Protein AF-A0A4Y2SEZ6-F1 (afdb_monomer)

Secondary structure (DSSP, 8-state):
----TTSSSHHHHHHHHHHHHTTS-HHHHHHHHHHHHHTGGG--HHHHHHHHHT-SSHHHHHHHHHHHHHHHHHS-S--PPPP--PPPB-TT-SSGGGSB-TTTS--PPPHHHHTS-HHHHHSSTTTT-PPP-

Organism: Araneus ventricosus (NCBI:txid182803)

Radius of gyration: 16.02 Å; Cα contacts (8 Å, |Δi|>4): 121; chains: 1; bounding box: 36×36×41 Å

Sequence (133 aa):
MTKSRYFTNGPKHVFQAIQTSRYLSDELLQDVDPVMQRNVFFAPSENVLLAMLIDERKHIRELGYRRILKARQIVPNKKTVRNFVPPKINFQASDYIEIINWNSCVVYSLPMLQDLSEDDLNYSSILTLRPSK

Mean predicted aligned error: 8.46 Å

Foldseek 3Di:
DQDDPPLQCLLVVLLVVLVVCVVDDPVVCVVVVVVSLVVSPSDAVLSLLSNQCPDPDPVSNVVSLVVLVVQLVVDPPDPDDDDDDRFQADSVDPDSNRRGDPVPHRDHNDPVCNPPDSVCSNDDNVVVPDPDD

Solvent-accessible surface area (backbone atoms only — not comparable to full-atom values): 8062 Å² total; per-residue (Å²): 130,82,82,68,81,69,66,42,46,31,24,52,52,55,38,51,50,43,62,57,50,69,77,51,54,75,75,55,41,68,60,47,50,61,53,49,48,74,60,40,78,49,46,40,59,65,31,43,38,52,27,23,57,71,40,90,50,64,74,46,22,53,51,25,47,55,52,49,57,52,18,48,71,73,52,73,90,66,95,63,86,78,80,87,69,74,52,62,65,39,78,82,42,92,46,55,86,46,30,49,46,74,90,80,43,82,62,70,51,50,75,94,52,66,87,54,52,74,64,53,72,72,50,76,47,79,80,62,69,61,76,79,130

Structure (mmCIF, N/CA/C/O backbone):
data_AF-A0A4Y2SEZ6-F1
#
_entry.id   AF-A0A4Y2SEZ6-F1
#
loop_
_atom_site.group_PDB
_atom_site.id
_atom_site.type_symbol
_atom_site.label_atom_id
_atom_site.label_alt_id
_atom_site.label_comp_id
_atom_site.label_asym_id
_atom_site.label_entity_id
_atom_site.label_seq_id
_atom_site.pdbx_PDB_ins_code
_atom_site.Cartn_x
_atom_site.Cartn_y
_atom_site.Cartn_z
_atom_site.occupancy
_atom_site.B_iso_or_equiv
_atom_site.auth_seq_id
_atom_site.auth_comp_id
_atom_site.auth_asym_id
_atom_site.auth_atom_id
_atom_site.pdbx_PDB_model_num
ATOM 1 N N . MET A 1 1 ? 23.825 -11.573 -1.332 1.00 35.88 1 MET A N 1
ATOM 2 C CA . MET A 1 1 ? 22.769 -11.170 -0.374 1.00 35.88 1 MET A CA 1
ATOM 3 C C . MET A 1 1 ? 21.531 -12.017 -0.616 1.00 35.88 1 MET A C 1
ATOM 5 O O . MET A 1 1 ? 20.895 -11.880 -1.654 1.00 35.88 1 MET A O 1
ATOM 9 N N . THR A 1 2 ? 21.218 -12.917 0.310 1.00 30.27 2 THR A N 1
ATOM 10 C CA . THR A 1 2 ? 19.961 -13.675 0.361 1.00 30.27 2 THR A CA 1
ATOM 11 C C . THR A 1 2 ? 18.789 -12.692 0.427 1.00 30.27 2 THR A C 1
ATOM 13 O O . THR A 1 2 ? 18.707 -11.879 1.347 1.00 30.27 2 THR A O 1
ATOM 16 N N . LYS A 1 3 ? 17.910 -12.705 -0.582 1.00 44.50 3 LYS A N 1
ATOM 17 C CA . LYS A 1 3 ? 16.777 -11.774 -0.667 1.00 44.50 3 LYS A CA 1
ATOM 18 C C . LYS A 1 3 ? 15.734 -12.163 0.378 1.00 44.50 3 LYS A C 1
ATOM 20 O O . LYS A 1 3 ? 15.001 -13.136 0.234 1.00 44.50 3 LYS A O 1
ATOM 25 N N . SER A 1 4 ? 15.734 -11.418 1.474 1.00 42.84 4 SER A N 1
ATOM 26 C CA . SER A 1 4 ? 14.767 -11.540 2.556 1.00 42.84 4 SER A CA 1
ATOM 27 C C . SER A 1 4 ? 13.356 -11.253 2.018 1.00 42.84 4 SER A C 1
ATOM 29 O O . SER A 1 4 ? 13.087 -10.169 1.501 1.00 42.84 4 SER A O 1
ATOM 31 N N . ARG A 1 5 ? 12.438 -12.218 2.173 1.00 48.94 5 ARG A N 1
ATOM 32 C CA . ARG A 1 5 ? 10.995 -12.084 1.878 1.00 48.94 5 ARG A CA 1
ATOM 33 C C . ARG A 1 5 ? 10.298 -11.008 2.731 1.00 48.94 5 ARG A C 1
ATOM 35 O O . ARG A 1 5 ? 9.111 -10.767 2.558 1.00 48.94 5 ARG A O 1
ATOM 42 N N . TYR A 1 6 ? 11.011 -10.385 3.669 1.00 49.38 6 TYR A N 1
ATOM 43 C CA . TYR A 1 6 ? 10.434 -9.516 4.689 1.00 49.38 6 TYR A CA 1
ATOM 44 C C . TYR A 1 6 ? 10.232 -8.062 4.224 1.00 49.38 6 TYR A C 1
ATOM 46 O O . TYR A 1 6 ? 9.444 -7.347 4.836 1.00 49.38 6 TYR A O 1
ATOM 54 N N . PHE A 1 7 ? 10.861 -7.619 3.127 1.00 59.88 7 PHE A N 1
ATOM 55 C CA . PHE A 1 7 ? 10.739 -6.225 2.658 1.00 59.88 7 PHE A CA 1
ATOM 56 C C . PHE A 1 7 ? 9.415 -5.907 1.941 1.00 59.88 7 PHE A C 1
ATOM 58 O O . PHE A 1 7 ? 9.010 -4.750 1.881 1.00 59.88 7 PHE A O 1
ATOM 65 N N . THR A 1 8 ? 8.709 -6.914 1.426 1.00 73.06 8 THR A N 1
ATOM 66 C CA . THR A 1 8 ? 7.484 -6.742 0.622 1.00 73.06 8 THR A CA 1
ATOM 67 C C . THR A 1 8 ? 6.193 -6.792 1.441 1.00 73.06 8 THR A C 1
ATOM 69 O O . THR A 1 8 ? 5.135 -6.425 0.939 1.00 73.06 8 THR A O 1
ATOM 72 N N . ASN A 1 9 ? 6.252 -7.211 2.708 1.00 84.81 9 ASN A N 1
ATOM 73 C CA . ASN A 1 9 ? 5.070 -7.305 3.574 1.00 84.81 9 ASN A CA 1
ATOM 74 C C . ASN A 1 9 ? 4.801 -6.035 4.391 1.00 84.81 9 ASN A C 1
ATOM 76 O O . ASN A 1 9 ? 3.721 -5.910 4.961 1.00 84.81 9 ASN A O 1
ATOM 80 N N . GLY A 1 10 ? 5.739 -5.081 4.424 1.00 87.25 10 GLY A N 1
ATOM 81 C CA . GLY A 1 10 ? 5.598 -3.827 5.176 1.00 87.25 10 GLY A CA 1
ATOM 82 C C . GLY A 1 10 ? 4.248 -3.125 4.955 1.00 87.25 10 GLY A C 1
ATOM 83 O O . GLY A 1 10 ? 3.526 -2.910 5.929 1.00 87.25 10 GLY A O 1
ATOM 84 N N . PRO A 1 11 ? 3.835 -2.861 3.700 1.00 89.81 11 PRO A N 1
ATOM 85 C CA . PRO A 1 11 ? 2.531 -2.269 3.400 1.00 89.81 11 PRO A CA 1
ATOM 86 C C . PRO A 1 11 ? 1.338 -3.076 3.920 1.00 89.81 11 PRO A C 1
ATOM 88 O O . PRO A 1 11 ? 0.371 -2.497 4.404 1.00 89.81 11 PRO A O 1
ATOM 91 N N . LYS A 1 12 ? 1.409 -4.411 3.870 1.00 91.12 12 LYS A N 1
ATOM 92 C CA . LYS A 1 12 ? 0.342 -5.292 4.367 1.00 91.12 12 LYS A CA 1
ATOM 93 C C . LYS A 1 12 ? 0.218 -5.218 5.891 1.00 91.12 12 LYS A C 1
ATOM 95 O O . LYS A 1 12 ? -0.894 -5.196 6.401 1.00 91.12 12 LYS A O 1
ATOM 100 N N . HIS A 1 13 ? 1.332 -5.114 6.616 1.00 90.19 13 HIS A N 1
ATOM 101 C CA . HIS A 1 13 ? 1.303 -4.926 8.071 1.00 90.19 13 HIS A CA 1
ATOM 102 C C . HIS A 1 13 ? 0.759 -3.550 8.466 1.00 90.19 13 HIS A C 1
ATOM 104 O O . HIS A 1 13 ? -0.033 -3.452 9.398 1.00 90.19 13 HIS A O 1
ATOM 110 N N . VAL A 1 14 ? 1.130 -2.491 7.736 1.00 90.25 14 VAL A N 1
ATOM 111 C CA . VAL A 1 14 ? 0.542 -1.154 7.939 1.00 90.25 14 VAL A CA 1
ATOM 112 C C . VAL A 1 14 ? -0.966 -1.200 7.697 1.00 90.25 14 VAL A C 1
ATOM 114 O O . VAL A 1 14 ? -1.730 -0.673 8.500 1.00 90.25 14 VAL A O 1
ATOM 117 N N . PHE A 1 15 ? -1.406 -1.877 6.635 1.00 93.00 15 PHE A N 1
ATOM 118 C CA . PHE A 1 15 ? -2.826 -2.071 6.357 1.00 93.00 15 PHE A CA 1
ATOM 119 C C . PHE A 1 15 ? -3.539 -2.809 7.489 1.00 93.00 15 PHE A C 1
ATOM 121 O O . PHE A 1 15 ? -4.587 -2.365 7.942 1.00 93.00 15 PHE A O 1
ATOM 128 N N . GLN A 1 16 ? -2.950 -3.891 7.995 1.00 93.19 16 GLN A N 1
ATOM 129 C CA . GLN A 1 16 ? -3.502 -4.644 9.116 1.00 93.19 16 GLN A CA 1
ATOM 130 C C . GLN A 1 16 ? -3.621 -3.786 10.384 1.00 93.19 16 GLN A C 1
ATOM 132 O O . GLN A 1 16 ? -4.626 -3.875 11.089 1.00 93.19 16 GLN A O 1
ATOM 137 N N . ALA A 1 17 ? -2.638 -2.925 10.661 1.00 92.50 17 ALA A N 1
ATOM 138 C CA . ALA A 1 17 ? -2.714 -1.973 11.767 1.00 92.50 17 ALA A CA 1
ATOM 139 C C . ALA A 1 17 ? -3.881 -0.987 11.581 1.00 92.50 17 ALA A C 1
ATOM 141 O O . ALA A 1 17 ? -4.665 -0.811 12.507 1.00 92.50 17 ALA A O 1
ATOM 142 N N . ILE A 1 18 ? -4.060 -0.438 10.371 1.00 92.81 18 ILE A N 1
ATOM 143 C CA . ILE A 1 18 ? -5.209 0.420 10.021 1.00 92.81 18 ILE A CA 1
ATOM 144 C C . ILE A 1 18 ? -6.534 -0.330 10.188 1.00 92.81 18 ILE A C 1
ATOM 146 O O . ILE A 1 18 ? -7.491 0.205 10.733 1.00 92.81 18 ILE A O 1
ATOM 150 N N . GLN A 1 19 ? -6.622 -1.580 9.735 1.00 94.56 19 GLN A N 1
ATOM 151 C CA . GLN A 1 19 ? -7.839 -2.376 9.897 1.00 94.56 19 GLN A CA 1
ATOM 152 C C . GLN A 1 19 ? -8.161 -2.641 11.367 1.00 94.56 19 GLN A C 1
ATOM 154 O O . GLN A 1 19 ? -9.328 -2.672 11.740 1.00 94.56 19 GLN A O 1
ATOM 159 N N . THR A 1 20 ? -7.134 -2.828 12.192 1.00 94.38 20 THR A N 1
ATOM 160 C CA . THR A 1 20 ? -7.296 -3.100 13.622 1.00 94.38 20 THR A CA 1
ATOM 161 C C . THR A 1 20 ? -7.669 -1.832 14.387 1.00 94.38 20 THR A C 1
ATOM 163 O O . THR A 1 20 ? -8.489 -1.898 15.300 1.00 94.38 20 THR A O 1
ATOM 166 N N . SER A 1 21 ? -7.137 -0.667 13.996 1.00 93.81 21 SER A N 1
ATOM 167 C CA . SER A 1 21 ? -7.487 0.606 14.634 1.00 93.81 21 SER A CA 1
ATOM 168 C C . SER A 1 21 ? -8.957 0.980 14.436 1.00 93.81 21 SER A C 1
ATOM 170 O O . SER A 1 21 ? -9.524 1.634 15.300 1.00 93.81 21 SER A O 1
ATOM 172 N N . ARG A 1 22 ? -9.628 0.488 13.384 1.00 93.62 22 ARG A N 1
ATOM 173 C CA . ARG A 1 22 ? -11.068 0.730 13.133 1.00 93.62 22 ARG A CA 1
ATOM 174 C C . ARG A 1 22 ? -12.012 0.251 14.233 1.00 93.62 22 ARG A C 1
ATOM 176 O O . ARG A 1 22 ? -13.167 0.657 14.236 1.00 93.62 22 ARG A O 1
ATOM 183 N N . TYR A 1 23 ? -11.557 -0.629 15.122 1.00 95.00 23 TYR A N 1
ATOM 184 C CA . TYR A 1 23 ? -12.347 -1.081 16.269 1.00 95.00 23 TYR A CA 1
ATOM 185 C C . TYR A 1 23 ? -12.210 -0.166 17.495 1.00 95.00 23 TYR A C 1
ATOM 187 O O . TYR A 1 23 ? -12.872 -0.400 18.504 1.00 95.00 23 TYR A O 1
ATOM 195 N N . LEU A 1 24 ? -11.334 0.840 17.437 1.00 94.94 24 LEU A N 1
ATOM 196 C CA . LEU A 1 24 ? -11.164 1.829 18.495 1.00 94.94 24 LEU A CA 1
ATOM 197 C C . LEU A 1 24 ? -12.283 2.877 18.444 1.00 94.94 24 LEU A C 1
ATOM 199 O O . LEU A 1 24 ? -12.908 3.088 17.407 1.00 94.94 24 LEU A O 1
ATOM 203 N N . SER A 1 25 ? -12.523 3.546 19.573 1.00 96.38 25 SER A N 1
ATOM 204 C CA . SER 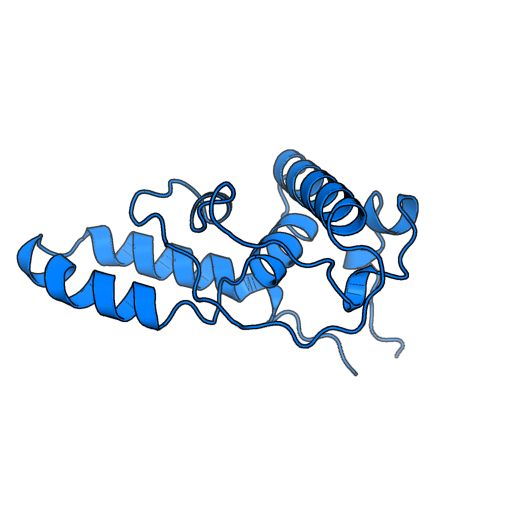A 1 25 ? -13.409 4.710 19.616 1.00 96.38 25 SER A CA 1
ATOM 205 C C . SER A 1 25 ? -12.799 5.893 18.859 1.00 96.38 25 SER A C 1
ATOM 207 O O . SER A 1 25 ? -11.577 6.006 18.748 1.00 96.38 25 SER A O 1
ATOM 209 N N . ASP A 1 26 ? -13.648 6.819 18.407 1.00 94.75 26 ASP A N 1
ATOM 210 C CA . ASP A 1 26 ? -13.206 8.042 17.724 1.00 94.75 26 ASP A CA 1
ATOM 211 C C . ASP A 1 26 ? -12.220 8.867 18.569 1.00 94.75 26 ASP A C 1
ATOM 213 O O . ASP A 1 26 ? -11.301 9.474 18.028 1.00 94.75 26 ASP A O 1
ATOM 217 N N . GLU A 1 27 ? -12.376 8.859 19.897 1.00 96.31 27 GLU A N 1
ATOM 218 C CA . GLU A 1 27 ? -11.454 9.510 20.836 1.00 96.31 27 GLU A CA 1
ATOM 219 C C . GLU A 1 27 ? -10.048 8.895 20.772 1.00 96.31 27 GLU A C 1
ATOM 221 O O . GLU A 1 27 ? -9.064 9.615 20.648 1.00 96.31 27 GLU A O 1
ATOM 226 N N . LEU A 1 28 ? -9.942 7.563 20.761 1.00 95.25 28 LEU A N 1
ATOM 227 C CA . LEU A 1 28 ? -8.651 6.876 20.664 1.00 95.25 28 LEU A CA 1
ATOM 228 C C . LEU A 1 28 ? -8.035 6.998 19.265 1.00 95.25 28 LEU A C 1
ATOM 230 O O . LEU A 1 28 ? -6.812 7.065 19.128 1.00 95.25 28 LEU A O 1
ATOM 234 N N . LEU A 1 29 ? -8.862 7.041 18.219 1.00 94.62 29 LEU A N 1
ATOM 235 C CA . LEU A 1 29 ? -8.394 7.250 16.848 1.00 94.62 29 LEU A CA 1
ATOM 236 C C . LEU A 1 29 ? -7.708 8.610 16.673 1.00 94.62 29 LEU A C 1
ATOM 238 O O . LEU A 1 29 ? -6.720 8.687 15.942 1.00 94.62 29 LEU A O 1
ATOM 242 N N . GLN A 1 30 ? -8.157 9.652 1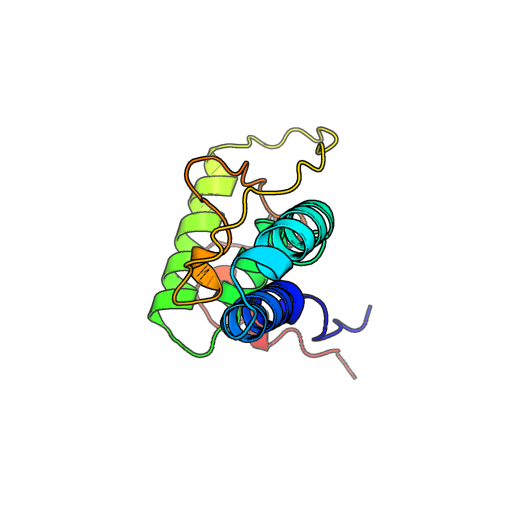7.384 1.00 93.81 30 GLN A N 1
ATOM 243 C CA . GLN A 1 30 ? -7.512 10.974 17.354 1.00 93.81 30 GLN A CA 1
ATOM 244 C C . GLN A 1 30 ? -6.050 10.939 17.816 1.00 93.81 30 GLN A C 1
ATOM 246 O O . GLN A 1 30 ? -5.248 11.729 17.318 1.00 93.81 30 GLN A O 1
ATOM 251 N N . ASP A 1 31 ? -5.685 9.999 18.690 1.00 92.88 31 ASP A N 1
ATOM 252 C CA . ASP A 1 31 ? -4.308 9.813 19.156 1.00 92.88 31 ASP A CA 1
ATOM 253 C C . ASP A 1 31 ? -3.525 8.817 18.288 1.00 92.88 31 ASP A C 1
ATOM 255 O O . ASP A 1 31 ? -2.347 9.025 17.974 1.00 92.88 31 ASP A O 1
ATOM 259 N N . VAL A 1 32 ? -4.170 7.725 17.873 1.00 92.56 32 VAL A N 1
ATOM 260 C CA . VAL A 1 32 ? -3.520 6.621 17.152 1.00 92.56 32 VAL A CA 1
ATOM 261 C C . VAL A 1 32 ? -3.207 6.985 15.701 1.00 92.56 32 VAL A C 1
ATOM 263 O O . VAL A 1 32 ? -2.105 6.688 15.223 1.00 92.56 32 VAL A O 1
ATOM 266 N N . ASP A 1 33 ? -4.124 7.653 14.999 1.00 92.62 33 ASP A N 1
ATOM 267 C CA . ASP A 1 33 ? -3.952 7.974 13.580 1.00 92.62 33 ASP A CA 1
ATOM 268 C C . ASP A 1 33 ? -2.732 8.883 13.335 1.00 92.62 33 ASP A C 1
ATOM 270 O O . ASP A 1 33 ? -1.903 8.549 12.479 1.00 92.62 33 ASP A O 1
ATOM 274 N N . PRO A 1 34 ? -2.503 9.976 14.095 1.00 92.88 34 PRO A N 1
ATOM 275 C CA . PRO A 1 34 ? -1.285 10.776 13.955 1.00 92.88 34 PRO A CA 1
ATOM 276 C C . PRO A 1 34 ? 0.000 9.982 14.214 1.00 92.88 34 PRO A C 1
ATOM 278 O O . PRO A 1 34 ? 1.000 10.168 13.508 1.00 92.88 34 PRO A O 1
ATOM 281 N N . VAL A 1 35 ? -0.012 9.071 15.193 1.00 91.00 35 VAL A N 1
ATOM 282 C CA . VAL A 1 35 ? 1.139 8.212 15.510 1.00 91.00 35 VAL A CA 1
ATOM 283 C C . VAL A 1 35 ? 1.426 7.257 14.353 1.00 91.00 35 VAL A C 1
ATOM 285 O O . VAL A 1 35 ? 2.574 7.141 13.915 1.00 91.00 35 VAL A O 1
ATOM 288 N N . MET A 1 36 ? 0.398 6.621 13.796 1.00 90.00 36 MET A N 1
ATOM 289 C CA . MET A 1 36 ? 0.533 5.764 12.617 1.00 90.00 36 MET A CA 1
ATOM 290 C C . MET A 1 36 ? 1.007 6.543 11.386 1.00 90.00 36 MET A C 1
ATOM 292 O O . MET A 1 36 ? 1.915 6.088 10.687 1.00 90.00 36 MET A O 1
ATOM 296 N N . GLN A 1 37 ? 0.460 7.739 11.150 1.00 90.00 37 GLN A N 1
ATOM 297 C CA . GLN A 1 37 ? 0.854 8.630 10.056 1.00 90.00 37 GLN A CA 1
ATOM 298 C C . GLN A 1 37 ? 2.337 9.017 10.133 1.00 90.00 37 GLN A C 1
ATOM 300 O O . GLN A 1 37 ? 3.013 9.088 9.102 1.00 90.00 37 GLN A O 1
ATOM 305 N N . ARG A 1 38 ? 2.867 9.240 11.339 1.00 87.06 38 ARG A N 1
ATOM 306 C CA . ARG A 1 38 ? 4.291 9.536 11.557 1.00 87.06 38 ARG A CA 1
ATOM 307 C C . ARG A 1 38 ? 5.184 8.302 11.395 1.00 87.06 38 ARG A C 1
ATOM 309 O O . ARG A 1 38 ? 6.329 8.437 10.971 1.00 87.06 38 ARG A O 1
ATOM 316 N N . ASN A 1 39 ? 4.655 7.114 11.684 1.00 83.75 39 ASN A N 1
ATOM 317 C CA . ASN A 1 39 ? 5.399 5.852 11.713 1.00 83.75 39 ASN A CA 1
ATOM 318 C C . ASN A 1 39 ? 5.275 5.005 10.433 1.00 83.75 39 ASN A C 1
ATOM 320 O O . ASN A 1 39 ? 5.717 3.855 10.404 1.00 83.75 39 ASN A O 1
ATOM 324 N N . VAL A 1 40 ? 4.746 5.556 9.337 1.00 80.06 40 VAL A N 1
ATOM 325 C CA . VAL A 1 40 ? 4.556 4.848 8.052 1.00 80.06 40 VAL A CA 1
ATOM 326 C C . VAL A 1 40 ? 5.838 4.640 7.239 1.00 80.06 40 VAL A C 1
ATOM 328 O O . VAL A 1 40 ? 5.855 4.610 6.010 1.00 80.06 40 VAL A O 1
ATOM 331 N N . PHE A 1 41 ? 6.949 4.422 7.930 1.00 76.00 41 PHE A N 1
ATOM 332 C CA . PHE A 1 41 ? 8.222 4.067 7.317 1.00 76.00 41 PHE A CA 1
ATOM 333 C C . PHE A 1 41 ? 8.164 2.733 6.554 1.00 76.00 41 PHE A C 1
ATOM 335 O O . PHE A 1 41 ? 8.959 2.486 5.652 1.00 76.00 41 PHE A O 1
ATOM 342 N N . PHE A 1 42 ? 7.197 1.875 6.882 1.00 72.75 42 PHE A N 1
ATOM 343 C CA . PHE A 1 42 ? 7.038 0.560 6.263 1.00 72.75 42 PHE A CA 1
ATOM 344 C C . PHE A 1 42 ? 6.242 0.565 4.953 1.00 72.75 42 PHE A C 1
ATOM 346 O O . PHE A 1 42 ? 6.312 -0.423 4.218 1.00 72.75 42 PHE A O 1
ATOM 353 N N . ALA A 1 43 ? 5.539 1.655 4.622 1.00 79.06 43 ALA A N 1
ATOM 354 C CA . ALA A 1 43 ? 4.754 1.764 3.389 1.00 79.06 43 ALA A CA 1
ATOM 355 C C . ALA A 1 43 ? 5.136 2.959 2.484 1.00 79.06 43 ALA A C 1
ATOM 357 O O . ALA A 1 43 ? 4.243 3.650 1.991 1.00 79.06 43 ALA A O 1
ATOM 358 N N . PRO A 1 44 ? 6.432 3.220 2.201 1.00 84.75 44 PRO A N 1
ATOM 359 C CA . PRO A 1 44 ? 6.793 4.114 1.108 1.00 84.75 44 PRO A CA 1
ATOM 360 C C . PRO A 1 44 ? 6.265 3.563 -0.218 1.00 84.75 44 PRO A C 1
ATOM 362 O O . PRO A 1 44 ? 6.093 2.351 -0.374 1.00 84.75 44 PRO A O 1
ATOM 365 N N . SER A 1 45 ? 6.075 4.448 -1.199 1.00 85.81 45 SER A N 1
ATOM 366 C CA . SER A 1 45 ? 5.621 4.080 -2.548 1.00 85.81 45 SER A CA 1
ATOM 367 C C . SER A 1 45 ? 6.437 2.939 -3.156 1.00 85.81 45 SER A C 1
ATOM 369 O O . SER A 1 45 ? 5.861 2.028 -3.740 1.00 85.81 45 SER A O 1
ATOM 371 N N . GLU A 1 46 ? 7.751 2.922 -2.932 1.00 84.69 46 GLU A N 1
ATOM 372 C CA . GLU A 1 46 ? 8.652 1.837 -3.334 1.00 84.69 46 GLU A CA 1
ATOM 373 C C . GLU A 1 46 ? 8.254 0.472 -2.744 1.00 84.69 46 GLU A C 1
ATOM 375 O O . GLU A 1 46 ? 8.063 -0.484 -3.495 1.00 84.69 46 GLU A O 1
ATOM 380 N N . ASN A 1 47 ? 8.027 0.376 -1.431 1.00 86.06 47 ASN A N 1
ATOM 381 C CA . ASN A 1 47 ? 7.632 -0.886 -0.796 1.00 86.06 47 ASN A CA 1
ATOM 382 C C . ASN A 1 47 ? 6.234 -1.330 -1.232 1.00 86.06 47 ASN A C 1
ATOM 384 O O . ASN A 1 47 ? 6.000 -2.524 -1.411 1.00 86.06 47 ASN A O 1
ATOM 388 N N . VAL A 1 48 ? 5.308 -0.383 -1.424 1.00 89.50 48 VAL A N 1
ATOM 389 C CA . VAL A 1 48 ? 3.960 -0.683 -1.927 1.00 89.50 48 VAL A CA 1
ATOM 390 C C . VAL A 1 48 ? 4.034 -1.248 -3.349 1.00 89.50 48 VAL A C 1
ATOM 392 O O . VAL A 1 48 ? 3.386 -2.253 -3.630 1.00 89.50 48 VAL A O 1
ATOM 395 N N . LEU A 1 49 ? 4.867 -0.682 -4.228 1.00 89.19 49 LEU A N 1
ATOM 396 C CA . LEU A 1 49 ? 5.077 -1.206 -5.584 1.00 89.19 49 LEU A CA 1
ATOM 397 C C . LEU A 1 49 ? 5.729 -2.592 -5.582 1.00 89.19 49 LEU A C 1
ATOM 399 O O . LEU A 1 49 ? 5.308 -3.464 -6.341 1.00 89.19 49 LEU A O 1
ATOM 403 N N . LEU A 1 50 ? 6.713 -2.825 -4.711 1.00 87.31 50 LEU A N 1
ATOM 404 C CA . LEU A 1 50 ? 7.325 -4.146 -4.554 1.00 87.31 50 LEU A CA 1
ATOM 405 C C . LEU A 1 50 ? 6.309 -5.186 -4.065 1.00 87.31 50 LEU A C 1
ATOM 407 O O . LEU A 1 50 ? 6.292 -6.304 -4.576 1.00 87.31 50 LEU A O 1
ATOM 411 N N . ALA A 1 51 ? 5.441 -4.817 -3.120 1.00 89.31 51 ALA A N 1
ATOM 412 C CA . ALA A 1 51 ? 4.355 -5.672 -2.648 1.00 89.31 51 ALA A CA 1
ATOM 4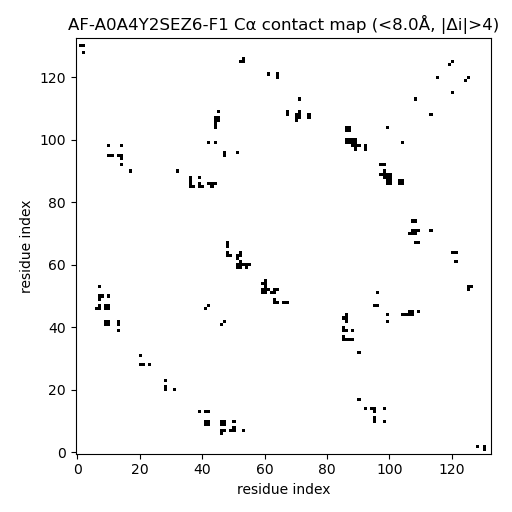13 C C . ALA A 1 51 ? 3.365 -6.010 -3.775 1.00 89.31 51 ALA A C 1
ATOM 415 O O . ALA A 1 51 ? 2.986 -7.170 -3.920 1.00 89.31 51 ALA A O 1
ATOM 416 N N . MET A 1 52 ? 3.011 -5.020 -4.604 1.00 90.88 52 MET A N 1
ATOM 417 C CA . MET A 1 52 ? 2.123 -5.205 -5.758 1.00 90.88 52 MET A CA 1
ATOM 418 C C . MET A 1 52 ? 2.701 -6.174 -6.784 1.00 90.88 52 MET A C 1
ATOM 420 O O . MET A 1 52 ? 1.967 -7.005 -7.305 1.00 90.88 52 MET A O 1
ATOM 424 N N . LEU A 1 53 ? 4.003 -6.093 -7.070 1.00 87.50 53 LEU A N 1
ATOM 425 C CA . LEU A 1 53 ? 4.664 -6.947 -8.061 1.00 87.50 53 LEU A CA 1
ATOM 426 C C . LEU A 1 53 ? 4.651 -8.435 -7.691 1.00 87.50 53 LEU A C 1
ATOM 428 O O . LEU A 1 53 ? 4.601 -9.285 -8.579 1.00 87.50 53 LEU A O 1
ATOM 432 N N . ILE A 1 54 ? 4.692 -8.748 -6.395 1.00 86.38 54 ILE A N 1
ATOM 433 C CA . ILE A 1 54 ? 4.651 -10.126 -5.893 1.00 86.38 54 ILE A CA 1
ATOM 434 C C . ILE A 1 54 ? 3.261 -10.544 -5.396 1.00 86.38 54 ILE A C 1
ATOM 436 O O . ILE A 1 54 ? 3.128 -11.605 -4.788 1.00 86.38 54 ILE A O 1
ATOM 440 N N . ASP A 1 55 ? 2.237 -9.711 -5.601 1.00 89.38 55 ASP A N 1
ATOM 441 C CA . ASP A 1 55 ? 0.876 -10.024 -5.173 1.00 89.38 55 ASP A CA 1
ATOM 442 C C . ASP A 1 55 ? 0.339 -11.233 -5.944 1.00 89.38 55 ASP A C 1
ATOM 444 O O . ASP A 1 55 ? 0.614 -11.404 -7.131 1.00 89.38 55 ASP A O 1
ATOM 448 N N . GLU A 1 56 ? -0.456 -12.077 -5.296 1.00 89.00 56 GLU A N 1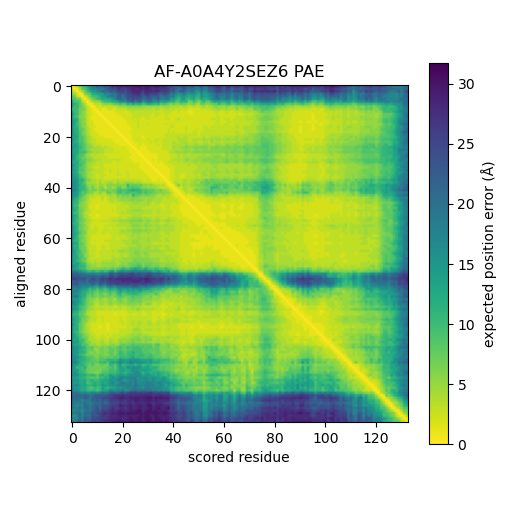
ATOM 449 C CA . GLU A 1 56 ? -1.059 -13.253 -5.932 1.00 89.00 56 GLU A CA 1
ATOM 450 C C . GLU A 1 56 ? -2.122 -12.854 -6.967 1.00 89.00 56 GLU A C 1
ATOM 452 O O . GLU A 1 56 ? -2.337 -13.550 -7.969 1.00 89.00 56 GLU A O 1
ATOM 457 N N . ARG A 1 57 ? -2.734 -11.678 -6.800 1.00 91.44 57 ARG A N 1
ATOM 458 C CA . ARG A 1 57 ? -3.790 -11.158 -7.665 1.00 91.44 57 ARG A CA 1
ATOM 459 C C . ARG A 1 57 ? -3.191 -10.508 -8.913 1.00 91.44 57 ARG A C 1
ATOM 461 O O . ARG A 1 57 ? -2.516 -9.482 -8.851 1.00 91.44 57 ARG A O 1
ATOM 468 N N . LYS A 1 58 ? -3.494 -11.084 -10.083 1.00 88.88 58 LYS A N 1
ATOM 469 C CA . LYS A 1 58 ? -2.957 -10.648 -11.389 1.00 88.88 58 LYS A CA 1
ATOM 470 C C . LYS A 1 58 ? -3.181 -9.158 -11.671 1.00 88.88 58 LYS A C 1
ATOM 472 O O . LYS A 1 58 ? -2.244 -8.470 -12.057 1.00 88.88 58 LYS A O 1
ATOM 477 N N . HIS A 1 59 ? -4.391 -8.655 -11.427 1.00 91.50 59 HIS A N 1
ATOM 478 C CA . HIS A 1 59 ? -4.734 -7.255 -11.697 1.00 91.50 59 HIS A CA 1
ATOM 479 C C . HIS A 1 59 ? -3.912 -6.261 -10.852 1.00 91.50 59 HIS A C 1
ATOM 481 O O . HIS A 1 59 ? -3.612 -5.162 -11.313 1.00 91.50 59 HIS A O 1
ATOM 487 N N . ILE A 1 60 ? -3.489 -6.648 -9.642 1.00 91.62 60 ILE A N 1
ATOM 488 C CA . ILE A 1 60 ? -2.626 -5.818 -8.790 1.00 91.62 60 ILE A CA 1
ATOM 489 C C . ILE A 1 60 ? -1.182 -5.835 -9.271 1.00 91.62 60 ILE A C 1
ATOM 491 O O . ILE A 1 60 ? -0.554 -4.776 -9.308 1.00 91.62 60 ILE A O 1
ATOM 495 N N . ARG A 1 61 ? -0.675 -6.992 -9.710 1.00 90.81 61 ARG A N 1
ATOM 496 C CA . ARG A 1 61 ? 0.650 -7.064 -10.343 1.00 90.81 61 ARG A CA 1
ATOM 497 C C . ARG A 1 61 ? 0.731 -6.162 -11.570 1.00 90.81 61 ARG A C 1
ATOM 499 O O . ARG A 1 61 ? 1.663 -5.371 -11.684 1.00 90.81 61 ARG A O 1
ATOM 506 N N . GLU A 1 62 ? -0.276 -6.221 -12.441 1.00 90.44 62 GLU A N 1
ATOM 507 C CA . GLU A 1 62 ? -0.365 -5.358 -13.626 1.00 90.44 62 GLU A CA 1
ATOM 508 C C . GLU A 1 62 ? -0.419 -3.869 -13.255 1.00 90.44 62 GLU A C 1
ATOM 510 O O . GLU A 1 62 ? 0.238 -3.041 -13.891 1.00 90.44 62 GLU A O 1
ATOM 515 N N . LEU A 1 63 ? -1.164 -3.511 -12.204 1.00 91.31 63 LEU A N 1
ATOM 516 C CA . LEU A 1 63 ? -1.217 -2.139 -11.699 1.00 91.31 63 LEU A CA 1
ATOM 517 C C . LEU A 1 63 ? 0.147 -1.669 -11.167 1.00 91.31 63 LEU A C 1
ATOM 519 O O . LEU A 1 63 ? 0.575 -0.555 -11.483 1.00 91.31 63 LEU A O 1
ATOM 523 N N . GLY A 1 64 ? 0.836 -2.508 -10.390 1.00 89.88 64 GLY A N 1
ATOM 524 C CA . GLY A 1 64 ? 2.184 -2.238 -9.883 1.00 89.88 64 GLY A CA 1
ATOM 525 C C . GLY A 1 64 ? 3.185 -2.025 -11.017 1.00 89.88 64 GLY A C 1
ATOM 526 O O . GLY A 1 64 ? 3.900 -1.021 -11.031 1.00 89.88 64 GLY A O 1
ATOM 527 N N . TYR A 1 65 ? 3.158 -2.904 -12.019 1.00 87.69 65 TYR A N 1
ATOM 528 C CA . TYR A 1 65 ? 3.981 -2.805 -13.224 1.00 87.69 65 TYR A CA 1
ATOM 529 C C . TYR A 1 65 ? 3.783 -1.474 -13.963 1.00 87.69 65 TYR A C 1
ATOM 531 O O . TYR A 1 65 ? 4.742 -0.731 -14.180 1.00 87.69 65 TYR A O 1
ATOM 539 N N . ARG A 1 66 ? 2.531 -1.105 -14.268 1.00 89.06 66 ARG A N 1
ATOM 540 C CA . ARG A 1 66 ? 2.211 0.161 -14.957 1.00 89.06 66 ARG A CA 1
ATOM 541 C C . ARG A 1 66 ? 2.714 1.384 -14.188 1.00 89.06 66 ARG A C 1
ATOM 543 O O . ARG A 1 66 ? 3.218 2.334 -14.788 1.00 89.06 66 ARG A O 1
ATOM 550 N N . ARG A 1 67 ? 2.596 1.375 -12.856 1.00 89.00 67 ARG A N 1
ATOM 551 C CA . ARG A 1 67 ? 3.082 2.470 -12.000 1.00 89.00 67 ARG A CA 1
ATOM 552 C C . ARG A 1 67 ? 4.605 2.585 -12.011 1.00 89.00 67 ARG A C 1
ATOM 554 O O . ARG A 1 67 ? 5.112 3.703 -12.041 1.00 89.00 67 ARG A O 1
ATOM 561 N N . ILE A 1 68 ? 5.325 1.464 -12.042 1.00 86.56 68 ILE A N 1
ATOM 562 C CA . ILE A 1 68 ? 6.791 1.452 -12.149 1.00 86.56 68 ILE A CA 1
ATOM 563 C C . ILE A 1 68 ? 7.245 2.028 -13.488 1.00 86.56 68 ILE A C 1
ATOM 565 O O . ILE A 1 68 ? 8.122 2.892 -13.500 1.00 86.56 68 ILE A O 1
ATOM 569 N N . LEU A 1 69 ? 6.624 1.620 -14.600 1.00 85.75 69 LEU A N 1
ATOM 570 C CA . LEU A 1 69 ? 6.936 2.182 -15.918 1.00 85.75 69 LEU A CA 1
ATOM 571 C C . LEU A 1 69 ? 6.731 3.700 -15.943 1.00 85.75 69 LEU A C 1
ATOM 573 O O . LEU A 1 69 ? 7.611 4.441 -16.381 1.00 85.75 69 LEU A O 1
ATOM 577 N N . LYS A 1 70 ? 5.617 4.182 -15.382 1.00 86.12 70 LYS A N 1
ATOM 578 C CA . LYS A 1 70 ? 5.355 5.622 -15.258 1.00 86.12 70 LYS A CA 1
ATOM 579 C C . LYS A 1 70 ? 6.415 6.330 -14.401 1.00 86.12 70 LYS A C 1
ATOM 581 O O . LYS A 1 70 ? 6.872 7.409 -14.763 1.00 86.12 70 LYS A O 1
ATOM 586 N N . ALA A 1 71 ? 6.842 5.728 -13.290 1.00 81.56 71 ALA A N 1
ATOM 587 C CA . ALA A 1 71 ? 7.868 6.301 -12.416 1.00 81.56 71 ALA A CA 1
ATOM 588 C C . ALA A 1 71 ? 9.246 6.401 -13.095 1.00 81.56 71 ALA A C 1
ATOM 590 O O . ALA A 1 71 ? 9.958 7.387 -12.892 1.00 81.56 71 ALA A O 1
ATOM 591 N N . ARG A 1 72 ? 9.605 5.421 -13.940 1.00 81.62 72 ARG A N 1
ATOM 592 C CA . ARG A 1 72 ? 10.832 5.458 -14.757 1.00 81.62 72 ARG A CA 1
ATOM 593 C C . ARG A 1 72 ? 10.834 6.620 -15.755 1.00 81.62 72 ARG A C 1
ATOM 595 O O . ARG A 1 72 ? 11.882 7.210 -15.981 1.00 81.62 72 ARG A O 1
ATOM 602 N N . GLN A 1 73 ? 9.676 6.966 -16.319 1.00 80.69 73 GLN A N 1
ATOM 603 C CA . GLN A 1 73 ? 9.543 8.076 -17.273 1.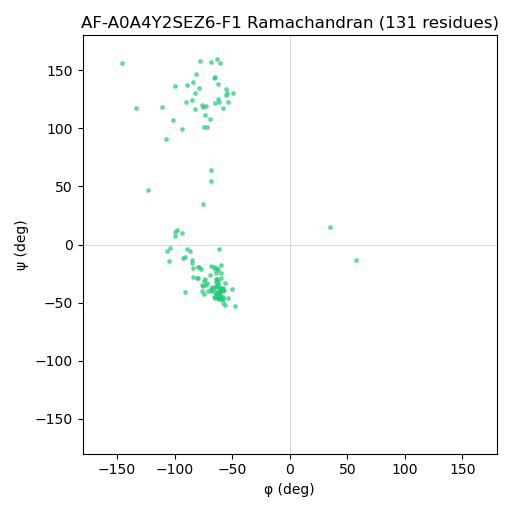00 80.69 73 GLN A CA 1
ATOM 604 C C . GLN A 1 73 ? 9.648 9.455 -16.602 1.00 80.69 73 GLN A C 1
ATOM 606 O O . GLN A 1 73 ? 10.178 10.390 -17.195 1.00 80.69 73 GLN A O 1
ATOM 611 N N . ILE A 1 74 ? 9.148 9.591 -15.367 1.00 73.94 74 ILE A N 1
ATOM 612 C CA . ILE A 1 74 ? 9.088 10.878 -14.649 1.00 73.94 74 ILE A CA 1
ATOM 613 C C . ILE A 1 74 ? 10.455 11.301 -14.098 1.00 73.94 74 ILE A C 1
ATOM 615 O O . ILE A 1 74 ? 10.751 12.494 -14.050 1.00 73.94 74 ILE A O 1
ATOM 619 N N . VAL A 1 75 ? 11.285 10.351 -13.657 1.00 65.00 75 VAL A N 1
ATOM 620 C CA . VAL A 1 75 ? 12.587 10.647 -13.041 1.00 65.00 75 VAL A CA 1
ATOM 621 C C . VAL A 1 75 ? 13.711 10.269 -14.010 1.00 65.00 75 VAL A C 1
ATOM 623 O O . VAL A 1 75 ? 14.194 9.136 -13.970 1.00 65.00 75 VAL A O 1
ATOM 626 N N . PRO A 1 76 ? 14.170 11.191 -14.877 1.00 54.56 76 PRO A N 1
ATOM 627 C CA . PRO A 1 76 ? 15.287 10.915 -15.766 1.00 54.56 76 PRO A CA 1
ATOM 628 C C . PRO A 1 76 ? 16.575 10.803 -14.948 1.00 54.56 76 PRO A C 1
ATOM 630 O O . PRO A 1 76 ? 17.049 11.819 -14.453 1.00 54.56 76 PRO A O 1
ATOM 633 N N . ASN A 1 77 ? 17.103 9.579 -14.800 1.00 54.88 77 ASN A N 1
ATOM 634 C CA . ASN A 1 77 ? 18.502 9.149 -14.568 1.00 54.88 77 ASN A CA 1
ATOM 635 C C . ASN A 1 77 ? 19.458 10.000 -13.696 1.00 54.88 77 ASN A C 1
ATOM 637 O O . ASN A 1 77 ? 20.669 9.776 -13.706 1.00 54.88 77 ASN A O 1
ATOM 641 N N . LYS A 1 78 ? 18.978 10.960 -12.911 1.00 54.91 78 LYS A N 1
ATOM 642 C CA . LYS A 1 78 ? 19.817 11.796 -12.060 1.00 54.91 78 LYS A CA 1
ATOM 643 C C . LYS A 1 78 ? 19.947 11.117 -10.706 1.00 54.91 78 LYS A C 1
ATOM 645 O O . LYS A 1 78 ? 18.956 10.852 -10.030 1.00 54.91 78 LYS A O 1
ATOM 650 N N . LYS A 1 79 ? 21.194 10.846 -10.311 1.00 60.00 79 LYS A N 1
ATOM 651 C CA . LYS A 1 79 ? 21.586 10.375 -8.975 1.00 60.00 79 LYS A CA 1
ATOM 652 C C . LYS A 1 79 ? 21.356 11.486 -7.941 1.00 60.00 79 LYS A C 1
ATOM 654 O O . LYS A 1 79 ? 22.301 12.034 -7.387 1.00 60.00 79 LYS A O 1
ATOM 659 N N . THR A 1 80 ? 20.106 11.883 -7.732 1.00 64.62 80 THR A N 1
ATOM 660 C CA . THR A 1 80 ? 19.730 12.837 -6.688 1.00 64.62 80 THR A CA 1
ATOM 661 C C . THR A 1 80 ? 19.419 12.083 -5.406 1.00 64.62 80 THR A C 1
ATOM 663 O O . THR A 1 80 ? 18.738 11.055 -5.436 1.00 64.62 80 THR A O 1
ATOM 666 N N . VAL A 1 81 ? 19.890 12.610 -4.276 1.00 70.19 81 VAL A N 1
ATOM 667 C CA . VAL A 1 81 ? 19.480 12.145 -2.947 1.00 70.19 81 VAL A CA 1
ATOM 668 C C . VAL A 1 81 ? 17.955 12.238 -2.854 1.00 70.19 81 VAL A C 1
ATOM 670 O O . VAL A 1 81 ? 17.367 13.261 -3.203 1.00 70.19 81 VAL A O 1
ATOM 673 N N . ARG A 1 82 ? 17.304 11.146 -2.441 1.00 75.00 82 ARG A N 1
ATOM 674 C CA . ARG A 1 82 ? 15.850 11.108 -2.258 1.00 75.00 82 ARG A CA 1
ATOM 675 C C . ARG A 1 82 ? 15.520 11.635 -0.878 1.00 75.00 82 ARG A C 1
ATOM 677 O O . ARG A 1 82 ? 15.984 11.079 0.114 1.00 75.00 82 ARG A O 1
ATOM 684 N N . ASN A 1 83 ? 14.677 12.656 -0.817 1.00 76.50 83 ASN A N 1
ATOM 685 C CA . ASN A 1 83 ? 14.095 13.072 0.447 1.00 76.50 83 ASN A CA 1
ATOM 686 C C . ASN A 1 83 ? 12.993 12.079 0.807 1.00 76.50 83 ASN A C 1
ATOM 688 O O . ASN A 1 83 ? 12.038 11.899 0.050 1.00 76.50 83 ASN A O 1
ATOM 692 N N . PHE A 1 84 ? 13.130 11.420 1.956 1.00 77.00 84 PHE A N 1
ATOM 693 C CA . PHE A 1 84 ? 12.045 10.612 2.487 1.00 77.00 84 PHE A CA 1
ATOM 694 C C . PHE A 1 84 ? 10.962 11.544 3.030 1.00 77.00 84 PHE A C 1
ATOM 696 O O . PHE A 1 84 ? 11.164 12.232 4.029 1.00 77.00 84 PHE A O 1
ATOM 703 N N . VAL A 1 85 ? 9.815 11.563 2.357 1.00 80.25 85 VAL A N 1
ATOM 704 C CA . VAL A 1 85 ? 8.612 12.250 2.824 1.00 80.25 85 VAL A CA 1
ATOM 705 C C . VAL A 1 85 ? 7.595 11.173 3.192 1.00 80.25 85 VAL A C 1
ATOM 707 O O . VAL A 1 85 ? 7.218 10.398 2.306 1.00 80.25 85 VAL A O 1
ATOM 710 N N . PRO A 1 86 ? 7.155 11.088 4.462 1.00 80.75 86 PRO A N 1
ATOM 711 C CA . PRO A 1 86 ? 6.107 10.155 4.854 1.00 80.75 86 PRO A CA 1
ATOM 712 C C . PRO A 1 86 ? 4.863 10.349 3.969 1.00 80.75 86 PRO A C 1
ATOM 714 O O . PRO A 1 86 ? 4.347 11.468 3.887 1.00 80.75 86 PRO A O 1
ATOM 717 N N . PRO A 1 87 ? 4.378 9.308 3.268 1.00 83.94 87 PRO A N 1
ATOM 718 C CA . PRO A 1 87 ? 3.176 9.427 2.455 1.00 83.94 87 PRO A CA 1
ATOM 719 C C . PRO A 1 87 ? 1.955 9.676 3.337 1.00 83.94 87 PRO A C 1
ATOM 721 O O . PRO A 1 87 ? 1.824 9.092 4.412 1.00 83.94 87 PRO A O 1
ATOM 724 N N . LYS A 1 88 ? 1.020 10.498 2.854 1.00 88.44 88 LYS A N 1
ATO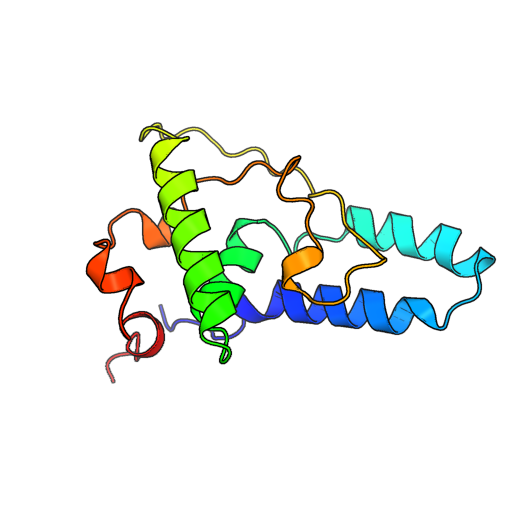M 725 C CA . LYS A 1 88 ? -0.290 10.640 3.492 1.00 88.44 88 LYS A CA 1
ATOM 726 C C . LYS A 1 88 ? -1.053 9.316 3.390 1.00 88.44 88 LYS A C 1
ATOM 728 O O . LYS A 1 88 ? -1.272 8.823 2.277 1.00 88.44 88 LYS A O 1
ATOM 733 N N . ILE A 1 89 ? -1.432 8.774 4.543 1.00 88.75 89 ILE A N 1
ATOM 734 C CA . ILE A 1 89 ? -2.146 7.508 4.684 1.00 88.75 89 ILE A CA 1
ATOM 735 C C . ILE A 1 89 ? -3.643 7.728 4.498 1.00 88.75 89 ILE A C 1
ATOM 737 O O . ILE A 1 89 ? -4.219 8.694 4.997 1.00 88.75 89 ILE A O 1
ATOM 741 N N . ASN A 1 90 ? -4.281 6.793 3.808 1.00 91.62 90 ASN A N 1
ATOM 742 C CA . ASN A 1 90 ? -5.720 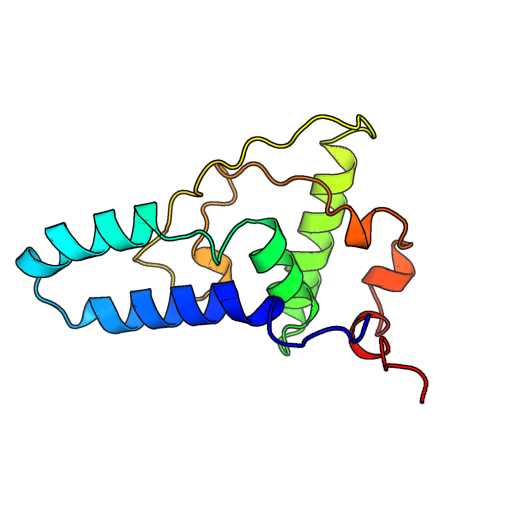6.629 3.777 1.00 91.62 90 ASN A CA 1
ATOM 743 C C . ASN A 1 90 ? -6.158 5.605 4.838 1.00 91.62 90 ASN A C 1
ATOM 745 O O . ASN A 1 90 ? -6.103 4.396 4.607 1.00 91.62 90 ASN A O 1
ATOM 749 N N . PHE A 1 91 ? -6.628 6.081 5.993 1.00 91.38 91 PHE A N 1
ATOM 750 C CA . PHE A 1 91 ? -7.150 5.221 7.066 1.00 91.38 91 PHE A CA 1
ATOM 751 C C . PHE A 1 91 ? -8.433 4.468 6.665 1.00 91.38 91 PHE A C 1
ATOM 753 O O . PHE A 1 91 ? -8.755 3.417 7.221 1.00 91.38 91 PHE A O 1
ATOM 760 N N . GLN A 1 92 ? -9.125 4.944 5.626 1.00 92.31 92 GLN A N 1
ATOM 761 C CA . GLN A 1 92 ? -10.334 4.332 5.070 1.00 92.31 92 GLN A CA 1
ATOM 762 C C . GLN A 1 92 ? -10.042 3.368 3.906 1.00 92.31 92 GLN A C 1
ATOM 764 O O . GLN A 1 92 ? -10.964 2.917 3.234 1.00 92.31 92 GLN A O 1
ATOM 769 N N . ALA A 1 93 ? -8.772 3.030 3.654 1.00 92.88 93 ALA A N 1
ATOM 770 C CA . ALA A 1 93 ? -8.375 2.124 2.575 1.00 92.88 93 ALA A CA 1
ATOM 771 C C . ALA A 1 93 ? -9.096 0.767 2.659 1.00 92.88 93 ALA A C 1
ATOM 773 O O . ALA A 1 93 ? -9.149 0.147 3.722 1.00 92.88 93 ALA A O 1
ATOM 774 N N . SER A 1 94 ? -9.630 0.264 1.552 1.00 93.88 94 SER A N 1
ATOM 775 C CA . SER A 1 94 ? -10.244 -1.073 1.522 1.00 93.88 94 SER A CA 1
ATOM 776 C C . SER A 1 94 ? -9.214 -2.186 1.311 1.00 93.88 94 SER A C 1
ATOM 778 O O . SER A 1 94 ? -9.453 -3.340 1.663 1.00 93.88 94 SER A O 1
ATOM 780 N N . ASP A 1 95 ? -8.046 -1.819 0.787 1.00 93.56 95 ASP A N 1
ATOM 781 C CA . ASP A 1 95 ? -6.944 -2.710 0.453 1.00 93.56 95 ASP A CA 1
ATOM 782 C C . ASP A 1 95 ? -5.597 -2.005 0.695 1.00 93.56 95 ASP A C 1
ATOM 784 O O . ASP A 1 95 ? -5.494 -0.774 0.649 1.00 93.56 95 ASP A O 1
ATOM 788 N N . TYR A 1 96 ? -4.531 -2.780 0.907 1.00 92.19 96 TYR A N 1
ATOM 789 C CA . TYR A 1 96 ? -3.188 -2.252 1.127 1.00 92.19 96 TYR A CA 1
ATOM 790 C C . TYR A 1 96 ? -2.681 -1.399 -0.058 1.00 92.19 96 TYR A C 1
ATOM 792 O O . TYR A 1 96 ? -1.823 -0.527 0.103 1.00 92.19 96 TYR A O 1
ATOM 800 N N . ILE A 1 97 ? -3.217 -1.629 -1.261 1.00 92.19 97 ILE A N 1
ATOM 801 C CA . ILE A 1 97 ? -2.876 -0.860 -2.466 1.00 92.19 97 ILE A CA 1
ATOM 802 C C . ILE A 1 97 ? -3.359 0.599 -2.423 1.00 92.19 97 ILE A C 1
ATOM 804 O O . ILE A 1 97 ? -2.858 1.431 -3.190 1.00 92.19 97 ILE A O 1
ATOM 808 N N . GLU A 1 98 ? -4.318 0.900 -1.544 1.00 92.19 98 GLU A N 1
ATOM 809 C CA . GLU A 1 98 ? -4.980 2.202 -1.396 1.00 92.19 98 GLU A CA 1
ATOM 810 C C . GLU A 1 98 ? -4.487 2.990 -0.178 1.00 92.19 98 GLU A C 1
ATOM 812 O O . GLU A 1 98 ? -4.922 4.122 0.023 1.00 92.19 98 GLU A O 1
ATOM 817 N N . ILE A 1 99 ? -3.584 2.416 0.631 1.00 91.44 99 ILE A N 1
ATOM 818 C CA . ILE A 1 99 ? -3.073 3.056 1.855 1.00 91.44 99 ILE A CA 1
ATOM 819 C C . ILE A 1 99 ? -2.389 4.376 1.528 1.00 91.44 99 ILE A C 1
ATOM 821 O O . ILE A 1 99 ? -2.494 5.322 2.295 1.00 91.44 99 ILE A O 1
ATOM 825 N N . ILE A 1 100 ? -1.671 4.451 0.408 1.00 89.31 100 ILE A N 1
ATOM 826 C CA . ILE A 1 100 ? -0.983 5.673 0.004 1.00 89.31 100 ILE A CA 1
ATOM 827 C C . ILE A 1 100 ? -1.794 6.427 -1.042 1.00 89.31 100 ILE A C 1
ATOM 829 O O . ILE A 1 100 ? -2.288 5.856 -2.017 1.00 89.31 100 ILE A O 1
ATOM 833 N N . ASN A 1 101 ? -1.882 7.745 -0.876 1.00 86.81 101 ASN A N 1
ATOM 834 C CA . ASN A 1 101 ? -2.443 8.596 -1.913 1.00 86.81 101 ASN A CA 1
ATOM 835 C C . ASN A 1 101 ? -1.446 8.745 -3.075 1.00 86.81 101 ASN A C 1
ATOM 837 O O . ASN A 1 101 ? -0.509 9.542 -3.020 1.00 86.81 101 ASN A O 1
ATOM 841 N N . TRP A 1 102 ? -1.681 7.993 -4.150 1.00 85.19 102 TRP A N 1
ATOM 842 C CA . TRP A 1 102 ? -0.855 7.988 -5.362 1.00 85.19 102 TRP A CA 1
ATOM 843 C C . TRP A 1 102 ? -0.820 9.322 -6.118 1.00 85.19 102 TRP A C 1
ATOM 845 O O . TRP A 1 102 ? 0.108 9.537 -6.891 1.00 85.19 102 TRP A O 1
ATOM 855 N N . ASN A 1 103 ? -1.792 10.214 -5.904 1.00 82.75 103 ASN A N 1
ATOM 856 C CA . ASN A 1 103 ? -1.826 11.524 -6.562 1.00 82.75 103 ASN A CA 1
ATOM 857 C C . ASN A 1 103 ? -0.907 12.541 -5.874 1.00 82.75 103 ASN A C 1
ATOM 859 O O . ASN A 1 103 ? -0.411 13.453 -6.526 1.00 82.75 103 ASN A O 1
ATOM 863 N N . SER A 1 104 ? -0.683 12.395 -4.566 1.00 80.06 104 SER A N 1
ATOM 864 C CA . SER A 1 104 ? 0.179 13.290 -3.781 1.00 80.06 104 SER A CA 1
ATOM 865 C C . SER A 1 104 ? 1.538 12.680 -3.435 1.00 80.06 104 SER A C 1
ATOM 867 O O . SER A 1 104 ? 2.424 13.384 -2.958 1.00 80.06 104 SER A O 1
ATOM 869 N N . CYS A 1 105 ? 1.703 11.367 -3.601 1.00 80.31 105 CYS A N 1
ATOM 870 C CA . CYS A 1 105 ? 2.940 10.673 -3.272 1.00 80.31 105 CYS A CA 1
ATOM 871 C C . CYS A 1 105 ? 3.958 10.802 -4.409 1.00 80.31 105 CYS A C 1
ATOM 873 O O . CYS A 1 105 ? 3.664 10.499 -5.565 1.00 80.31 105 CYS A O 1
ATOM 875 N N . VAL A 1 106 ? 5.187 11.190 -4.066 1.00 78.19 106 VAL A N 1
ATOM 876 C CA . VAL A 1 106 ? 6.304 11.136 -5.008 1.00 78.19 106 VAL A CA 1
ATOM 877 C C . VAL A 1 106 ? 6.696 9.672 -5.204 1.00 78.19 106 VAL A C 1
ATOM 879 O O . VAL A 1 106 ? 7.069 8.970 -4.260 1.00 78.19 106 VAL A O 1
ATOM 882 N N . VAL A 1 107 ? 6.599 9.199 -6.444 1.00 79.00 107 VAL A N 1
ATOM 883 C CA . VAL A 1 107 ? 7.040 7.857 -6.825 1.00 79.00 107 VAL A CA 1
ATOM 884 C C . VAL A 1 107 ? 8.390 7.985 -7.508 1.00 79.00 107 VAL A C 1
ATOM 886 O O . VAL A 1 107 ? 8.493 8.467 -8.634 1.00 79.00 107 VAL A O 1
ATOM 889 N N . TYR A 1 108 ? 9.438 7.569 -6.807 1.00 74.69 108 TYR A N 1
ATOM 890 C CA . TYR A 1 108 ? 10.774 7.505 -7.380 1.00 74.69 108 TYR A CA 1
ATOM 891 C C . TYR A 1 108 ? 10.933 6.222 -8.196 1.00 74.69 108 TYR A C 1
ATOM 893 O O . TYR A 1 108 ? 10.388 5.182 -7.831 1.00 74.69 108 TYR A O 1
ATOM 901 N N . SER A 1 109 ? 11.714 6.278 -9.278 1.00 74.00 109 SER A N 1
ATOM 902 C CA . SER A 1 109 ? 12.150 5.069 -9.989 1.00 74.00 109 SER A CA 1
ATOM 903 C C . SER A 1 109 ? 12.840 4.121 -9.002 1.00 74.00 109 SER A C 1
ATOM 905 O O . SER A 1 109 ? 13.688 4.565 -8.238 1.00 74.00 109 SER A O 1
ATOM 907 N N . LEU A 1 110 ? 12.494 2.838 -8.947 1.00 77.00 110 LEU A N 1
ATOM 908 C CA . LEU A 1 110 ? 13.115 1.917 -7.988 1.00 77.00 110 LEU A CA 1
ATOM 909 C C . LEU A 1 110 ? 14.536 1.573 -8.471 1.00 77.00 110 LEU A C 1
ATOM 911 O O . LEU A 1 110 ? 14.637 0.964 -9.534 1.00 77.00 110 LEU A O 1
ATOM 915 N N . PRO A 1 111 ? 15.627 1.887 -7.733 1.00 72.38 111 PRO A N 1
ATOM 916 C CA . PRO A 1 111 ? 16.995 1.593 -8.172 1.00 72.38 111 PRO A CA 1
ATOM 917 C C . PRO A 1 111 ? 17.179 0.102 -8.440 1.00 72.38 111 PRO A C 1
ATOM 919 O O . PRO A 1 111 ? 17.784 -0.287 -9.427 1.00 72.38 111 PRO A O 1
ATOM 922 N N . MET A 1 112 ? 16.568 -0.736 -7.596 1.00 71.19 112 MET A N 1
ATOM 923 C CA . MET A 1 112 ? 16.601 -2.194 -7.729 1.00 71.19 112 MET A CA 1
ATOM 924 C C . MET A 1 112 ? 15.908 -2.713 -8.988 1.00 71.19 112 MET A C 1
ATOM 926 O O . MET A 1 112 ? 16.153 -3.846 -9.390 1.00 71.19 112 MET A O 1
ATOM 930 N N . LEU A 1 113 ? 15.009 -1.917 -9.567 1.00 74.88 113 LEU A N 1
ATOM 931 C CA . LEU A 1 113 ? 14.317 -2.259 -10.795 1.00 74.88 113 LEU A CA 1
ATOM 932 C C . LEU A 1 113 ? 14.838 -1.444 -11.973 1.00 74.88 113 LEU A C 1
ATOM 934 O O . LEU A 1 113 ? 14.387 -1.704 -13.069 1.00 74.88 113 LEU A O 1
ATOM 938 N N . GLN A 1 114 ? 15.729 -0.467 -11.810 1.00 73.19 114 GLN A N 1
ATOM 939 C CA . GLN A 1 114 ? 16.078 0.472 -12.882 1.00 73.19 114 GLN A CA 1
ATOM 940 C C . GLN A 1 114 ? 16.691 -0.228 -14.101 1.00 73.19 114 GLN A C 1
ATOM 942 O O . GLN A 1 114 ? 16.342 0.112 -15.228 1.00 73.19 114 GLN A O 1
ATOM 947 N N . ASP A 1 115 ? 17.514 -1.247 -13.855 1.00 72.19 115 ASP A N 1
ATOM 948 C CA . ASP A 1 115 ? 18.248 -1.982 -14.889 1.00 72.19 115 ASP A CA 1
ATOM 949 C C . ASP A 1 115 ? 17.471 -3.185 -15.458 1.00 72.19 115 ASP A C 1
ATOM 951 O O . ASP A 1 115 ? 17.946 -3.849 -16.375 1.00 72.19 115 ASP A O 1
ATOM 955 N N . LEU A 1 116 ? 16.280 -3.492 -14.924 1.00 74.12 116 LEU A N 1
ATOM 956 C CA . LEU A 1 116 ? 15.460 -4.605 -15.413 1.00 74.12 116 LEU A CA 1
ATOM 957 C C . LEU A 1 116 ? 14.717 -4.217 -16.691 1.00 74.12 116 LEU A C 1
ATOM 959 O O . LEU A 1 116 ? 14.071 -3.159 -16.744 1.00 74.12 116 LEU A O 1
ATOM 963 N N . SER A 1 117 ? 14.733 -5.104 -17.686 1.00 75.75 117 SER A N 1
ATOM 964 C CA . SER A 1 117 ? 13.941 -4.911 -18.899 1.00 75.75 117 SER A CA 1
ATOM 965 C C . SER A 1 117 ? 12.442 -4.893 -18.580 1.00 75.75 117 SER A C 1
ATOM 967 O O . SER A 1 117 ? 11.989 -5.344 -17.522 1.00 75.75 117 SER A O 1
ATOM 969 N N . GLU A 1 118 ? 11.648 -4.320 -19.482 1.00 74.94 118 GLU A N 1
ATOM 970 C CA . GLU A 1 118 ? 10.191 -4.325 -19.334 1.00 74.94 118 GLU A CA 1
ATOM 971 C C . GLU A 1 118 ? 9.622 -5.749 -19.340 1.00 74.94 118 GLU A C 1
ATOM 973 O O . GLU A 1 118 ? 8.658 -6.010 -18.619 1.00 74.94 118 GLU A O 1
ATOM 978 N N . ASP A 1 119 ? 10.261 -6.666 -20.070 1.00 71.19 119 ASP A N 1
ATOM 979 C CA . ASP A 1 119 ? 9.893 -8.081 -20.143 1.00 71.19 119 ASP A CA 1
ATOM 980 C C . ASP A 1 119 ? 10.214 -8.829 -18.839 1.00 71.19 119 ASP A C 1
ATOM 982 O O . ASP A 1 119 ? 9.380 -9.594 -18.346 1.00 71.19 119 ASP A O 1
ATOM 986 N N . ASP A 1 120 ? 11.359 -8.531 -18.208 1.00 68.25 120 ASP A N 1
ATOM 987 C CA . ASP A 1 120 ? 11.756 -9.099 -16.905 1.00 68.25 120 ASP A CA 1
ATOM 988 C C . ASP A 1 120 ? 10.813 -8.689 -15.769 1.00 68.25 120 ASP A C 1
ATOM 990 O O . ASP A 1 120 ? 10.638 -9.410 -14.782 1.00 68.25 120 ASP A O 1
ATOM 994 N N . LEU A 1 121 ? 10.206 -7.511 -15.897 1.00 70.00 121 LEU A N 1
ATOM 995 C CA . LEU A 1 121 ? 9.191 -7.022 -14.975 1.00 70.00 121 LEU A CA 1
ATOM 996 C C . LEU A 1 121 ? 7.800 -7.626 -15.243 1.00 70.00 121 LEU A C 1
ATOM 998 O O . LEU A 1 121 ? 7.002 -7.732 -14.310 1.00 70.00 121 LEU A O 1
ATOM 1002 N N . ASN A 1 122 ? 7.501 -7.990 -16.493 1.00 64.38 122 ASN A N 1
ATOM 1003 C CA . ASN A 1 122 ? 6.185 -8.457 -16.939 1.00 64.38 122 ASN A CA 1
ATOM 1004 C C . ASN A 1 122 ? 5.971 -9.964 -16.681 1.00 64.38 122 ASN A C 1
ATOM 1006 O O . ASN A 1 122 ? 4.846 -10.398 -16.429 1.00 64.38 122 ASN A O 1
ATOM 1010 N N . TYR A 1 123 ? 7.039 -10.772 -16.658 1.00 53.69 123 TYR A N 1
ATOM 1011 C CA . TYR A 1 123 ? 6.933 -12.227 -16.511 1.00 53.69 123 TYR A CA 1
ATOM 1012 C C . TYR A 1 123 ? 7.901 -12.825 -15.493 1.00 53.69 123 TYR A C 1
ATOM 1014 O O . TYR A 1 123 ? 9.097 -12.881 -15.720 1.00 53.69 123 TYR A O 1
ATOM 1022 N N . SER A 1 124 ? 7.349 -13.435 -14.436 1.00 49.06 124 SER A N 1
ATOM 1023 C C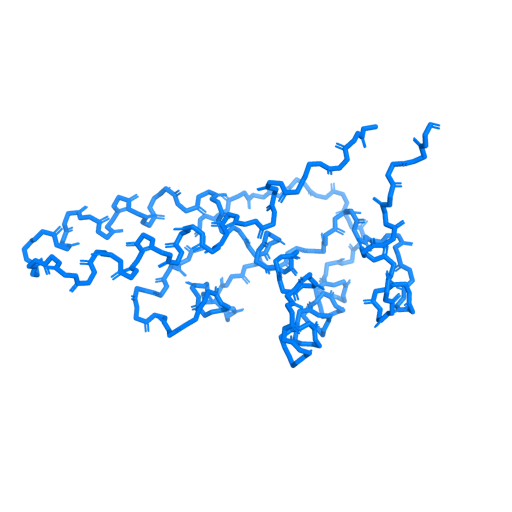A . SER A 1 124 ? 7.927 -14.533 -13.626 1.00 49.06 124 SER A CA 1
ATOM 1024 C C . SER A 1 124 ? 9.295 -14.353 -12.934 1.00 49.06 124 SER A C 1
ATOM 1026 O O . SER A 1 124 ? 9.590 -15.117 -12.013 1.00 49.06 124 SER A O 1
ATOM 1028 N N . SER A 1 125 ? 10.097 -13.341 -13.262 1.00 46.47 125 SER A N 1
ATOM 1029 C CA . SER A 1 125 ? 11.493 -13.239 -12.822 1.00 46.47 125 SER A CA 1
ATOM 1030 C C . SER A 1 125 ? 11.662 -12.752 -11.383 1.00 46.47 125 SER A C 1
ATOM 1032 O O . SER A 1 125 ? 12.680 -13.006 -1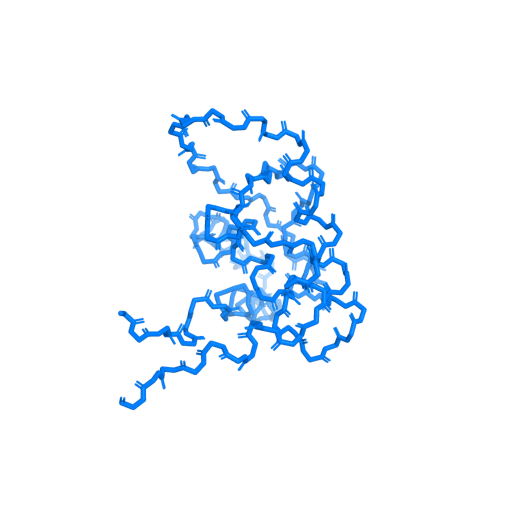0.744 1.00 46.47 125 SER A O 1
ATOM 1034 N N . ILE A 1 126 ? 10.645 -12.107 -10.808 1.00 48.91 126 ILE A N 1
ATOM 1035 C CA . ILE A 1 126 ? 10.699 -11.679 -9.401 1.00 48.91 126 ILE A CA 1
ATOM 1036 C C . ILE A 1 126 ? 10.527 -12.889 -8.466 1.00 48.91 126 ILE A C 1
ATOM 1038 O O . ILE A 1 126 ? 11.148 -12.940 -7.404 1.00 48.91 126 ILE A O 1
ATOM 1042 N N . LEU A 1 127 ? 9.766 -13.909 -8.892 1.00 43.84 127 LEU A N 1
ATOM 1043 C CA . LEU A 1 127 ? 9.612 -15.179 -8.169 1.00 43.84 127 LEU A CA 1
ATOM 1044 C C . LEU A 1 127 ? 10.802 -16.136 -8.380 1.00 43.84 127 LEU A C 1
ATOM 1046 O O . LEU A 1 127 ? 11.000 -17.041 -7.568 1.00 43.84 127 LEU A O 1
ATOM 1050 N N . THR A 1 128 ? 11.618 -15.946 -9.426 1.00 41.78 128 THR A N 1
ATOM 1051 C CA . THR A 1 128 ? 12.805 -16.776 -9.720 1.00 41.78 128 THR A CA 1
ATOM 1052 C C . THR A 1 128 ? 14.129 -16.162 -9.279 1.00 41.78 128 THR A C 1
ATOM 1054 O O . THR A 1 128 ? 15.180 -16.750 -9.534 1.00 41.78 128 THR A O 1
ATOM 1057 N N . LEU A 1 129 ? 14.112 -15.085 -8.489 1.00 43.28 129 LEU A N 1
ATOM 1058 C CA . LEU A 1 129 ? 15.252 -14.697 -7.653 1.00 43.28 129 LEU A CA 1
ATOM 1059 C C . LEU A 1 129 ? 15.466 -15.714 -6.512 1.00 43.28 129 LEU A C 1
ATOM 1061 O O . LEU A 1 129 ? 15.484 -15.368 -5.329 1.00 43.28 129 LEU A O 1
ATOM 1065 N N . ARG A 1 130 ? 15.607 -16.996 -6.865 1.00 34.91 130 ARG A N 1
ATOM 1066 C CA . ARG A 1 130 ? 16.116 -18.034 -5.981 1.00 34.91 130 ARG A CA 1
ATOM 1067 C C . ARG A 1 130 ? 17.551 -17.654 -5.609 1.00 34.91 130 ARG A C 1
ATOM 1069 O O . ARG A 1 130 ? 18.310 -17.242 -6.487 1.00 34.91 130 ARG A O 1
ATOM 1076 N N . PRO A 1 131 ? 17.957 -17.816 -4.343 1.00 31.16 131 PRO A N 1
ATOM 1077 C CA . PRO A 1 131 ? 19.372 -17.891 -4.052 1.00 31.16 131 PRO A CA 1
ATOM 1078 C C . PRO A 1 131 ? 19.912 -19.125 -4.779 1.00 31.16 131 PRO A C 1
ATOM 1080 O O . PRO A 1 131 ? 19.377 -20.225 -4.617 1.00 31.16 131 PRO A O 1
ATOM 1083 N N . SER A 1 132 ? 20.939 -18.934 -5.603 1.00 33.34 132 SER A N 1
ATOM 1084 C CA . SER A 1 132 ? 21.838 -20.017 -5.990 1.00 33.34 132 SER A CA 1
ATOM 1085 C C . SER A 1 132 ? 22.266 -20.740 -4.710 1.00 33.34 132 SER A C 1
ATOM 1087 O O . SER A 1 132 ? 22.600 -20.071 -3.728 1.00 33.34 132 SER A O 1
ATOM 1089 N N . LYS A 1 133 ? 22.160 -22.074 -4.702 1.00 37.25 133 LYS A N 1
ATOM 1090 C CA . LYS A 1 133 ? 22.767 -22.903 -3.654 1.00 37.25 133 LYS A CA 1
ATOM 1091 C C . LYS A 1 133 ? 24.261 -22.623 -3.557 1.00 37.25 133 LYS A C 1
ATOM 1093 O O . LYS A 1 133 ? 24.860 -22.358 -4.624 1.00 37.25 133 LYS A O 1
#

pLDDT: mean 78.7, std 16.96, range [30.27, 96.38]